Protein AF-W1YMZ4-F1 (afdb_monomer_lite)

pLDDT: mean 87.95, std 9.65, range [44.03, 97.12]

Secondary structure (DSSP, 8-state):
-------EEEEEEETTEEEEEESS--TT--TT------SS----EE-GGGTT--B-TTS-B-SSS-----SEE--SSPPPPPTT-

Structure (mmCIF, N/CA/C/O backbone):
data_AF-W1YMZ4-F1
#
_entry.id   AF-W1YMZ4-F1
#
loop_
_atom_site.group_PDB
_atom_site.id
_atom_site.type_symbol
_atom_site.label_atom_id
_atom_site.label_alt_id
_atom_site.label_comp_id
_atom_site.label_asym_id
_atom_site.label_entity_id
_atom_site.label_seq_id
_atom_site.pdbx_PDB_ins_code
_atom_site.Cartn_x
_atom_site.Cartn_y
_atom_site.Cartn_z
_atom_site.occupancy
_atom_site.B_iso_or_equiv
_atom_site.auth_seq_id
_atom_site.auth_comp_id
_atom_site.auth_asym_id
_atom_site.auth_atom_id
_atom_site.pdbx_PDB_model_num
ATOM 1 N N . ALA A 1 1 ? -13.088 -5.300 -23.004 1.00 44.03 1 ALA A N 1
ATOM 2 C CA . ALA A 1 1 ? -12.550 -6.114 -21.898 1.00 44.03 1 ALA A CA 1
ATOM 3 C C . ALA A 1 1 ? -12.435 -5.206 -20.685 1.00 44.03 1 ALA A C 1
ATOM 5 O O . ALA A 1 1 ? -11.977 -4.083 -20.857 1.00 44.03 1 ALA A O 1
ATOM 6 N N . ASN A 1 2 ? -12.903 -5.621 -19.508 1.00 51.81 2 ASN A N 1
ATOM 7 C CA . ASN A 1 2 ? -12.715 -4.827 -18.292 1.00 51.81 2 ASN A CA 1
ATOM 8 C C . ASN A 1 2 ? -11.208 -4.743 -18.021 1.00 51.81 2 ASN A C 1
ATOM 10 O O . ASN A 1 2 ? -10.586 -5.757 -17.720 1.00 51.81 2 ASN A O 1
ATOM 14 N N . HIS A 1 3 ? -10.606 -3.572 -18.227 1.00 68.06 3 HIS A N 1
ATOM 15 C CA . HIS A 1 3 ? -9.186 -3.370 -17.966 1.00 68.06 3 HIS A CA 1
ATOM 16 C C . HIS A 1 3 ? -8.996 -3.211 -16.457 1.00 68.06 3 HIS A C 1
ATOM 18 O O . HIS A 1 3 ? -9.229 -2.136 -15.909 1.00 68.06 3 HIS A O 1
ATOM 24 N N . THR A 1 4 ? -8.621 -4.294 -15.784 1.00 82.19 4 THR A N 1
ATOM 25 C CA . THR A 1 4 ? -8.230 -4.254 -14.375 1.00 82.19 4 THR A CA 1
ATOM 26 C C . THR A 1 4 ? -6.813 -3.697 -14.281 1.00 82.19 4 THR A C 1
ATOM 28 O O . THR A 1 4 ? -5.886 -4.259 -14.862 1.00 82.19 4 THR A O 1
ATOM 31 N N . LEU A 1 5 ? -6.656 -2.574 -13.582 1.00 87.62 5 LEU A N 1
ATOM 32 C CA . LEU A 1 5 ? -5.347 -2.031 -13.227 1.00 87.62 5 LEU A CA 1
ATOM 33 C C . LEU A 1 5 ? -4.798 -2.783 -12.011 1.00 87.62 5 LEU A C 1
ATOM 35 O O . LEU A 1 5 ? -5.564 -3.229 -11.155 1.00 87.62 5 LEU A O 1
ATOM 39 N N . ILE A 1 6 ? -3.478 -2.944 -11.965 1.00 89.56 6 ILE A N 1
ATOM 40 C CA . ILE A 1 6 ? -2.772 -3.561 -10.844 1.00 89.56 6 ILE A CA 1
ATOM 41 C C . ILE A 1 6 ? -1.715 -2.576 -10.374 1.00 89.56 6 ILE A C 1
ATOM 43 O O . ILE A 1 6 ? -0.815 -2.229 -11.139 1.00 89.56 6 ILE A O 1
ATOM 47 N N . ASP A 1 7 ? -1.825 -2.171 -9.116 1.00 89.25 7 ASP A N 1
ATOM 48 C CA . ASP A 1 7 ? -0.859 -1.279 -8.491 1.00 89.25 7 ASP A CA 1
ATOM 49 C C . ASP A 1 7 ? 0.451 -2.027 -8.226 1.00 89.25 7 ASP A C 1
ATOM 51 O O . ASP A 1 7 ? 0.467 -3.201 -7.822 1.00 89.25 7 ASP A O 1
ATOM 55 N N . ALA A 1 8 ? 1.565 -1.342 -8.462 1.00 91.38 8 ALA A N 1
ATOM 56 C CA . ALA A 1 8 ? 2.897 -1.896 -8.295 1.00 91.38 8 ALA A CA 1
ATOM 57 C C . ALA A 1 8 ? 3.896 -0.821 -7.873 1.00 91.38 8 ALA A C 1
ATOM 59 O O . ALA A 1 8 ? 3.800 0.335 -8.279 1.00 91.38 8 ALA A O 1
ATOM 60 N N . GLN A 1 9 ? 4.903 -1.230 -7.107 1.00 90.69 9 GLN A N 1
ATOM 61 C CA . GLN A 1 9 ? 5.997 -0.361 -6.695 1.00 90.69 9 GLN A CA 1
ATOM 62 C C . GLN A 1 9 ? 7.239 -0.611 -7.546 1.00 90.69 9 GLN A C 1
ATOM 64 O O . GLN A 1 9 ? 7.607 -1.760 -7.795 1.00 90.69 9 GLN A O 1
ATOM 69 N N . ALA A 1 10 ? 7.929 0.456 -7.949 1.00 93.38 10 ALA A N 1
ATOM 70 C CA . ALA A 1 10 ? 9.271 0.339 -8.504 1.00 93.38 10 ALA A CA 1
ATOM 71 C C . ALA A 1 10 ? 10.258 -0.065 -7.401 1.00 93.38 10 ALA A C 1
ATOM 73 O O . ALA A 1 10 ? 10.458 0.674 -6.439 1.00 93.38 10 ALA A O 1
ATOM 74 N N . VAL A 1 11 ? 10.870 -1.239 -7.549 1.00 94.88 11 VAL A N 1
ATOM 75 C CA . VAL A 1 11 ? 11.803 -1.813 -6.560 1.00 94.88 11 VAL A CA 1
ATOM 76 C C . VAL A 1 11 ? 13.257 -1.771 -7.017 1.00 94.88 11 VAL A C 1
ATOM 78 O O . VAL A 1 11 ? 14.163 -2.046 -6.235 1.00 94.88 11 VAL A O 1
ATOM 81 N N . GLY A 1 12 ? 13.510 -1.421 -8.277 1.00 96.44 12 GLY A N 1
ATOM 82 C CA . GLY A 1 12 ? 14.868 -1.307 -8.784 1.00 96.44 12 GLY A CA 1
ATOM 83 C C . GLY A 1 12 ? 14.942 -0.884 -10.240 1.00 96.44 12 GLY A C 1
ATOM 84 O O . GLY A 1 12 ? 13.966 -0.947 -10.989 1.00 96.44 12 GLY A O 1
ATOM 85 N N . PHE A 1 13 ? 16.146 -0.490 -10.637 1.00 97.00 13 PHE A N 1
ATOM 86 C CA . PHE A 1 13 ? 16.460 -0.025 -11.980 1.00 97.00 13 PHE A CA 1
ATOM 87 C C . PHE A 1 13 ? 17.753 -0.688 -12.457 1.00 97.00 13 PHE A C 1
ATOM 89 O O . PHE A 1 13 ? 18.708 -0.823 -11.692 1.00 97.00 13 PHE A O 1
ATOM 96 N N . ASN A 1 14 ? 17.793 -1.096 -13.723 1.00 97.12 14 ASN A N 1
ATOM 97 C CA . ASN A 1 14 ? 19.002 -1.553 -14.399 1.00 97.12 14 ASN A CA 1
ATOM 98 C C . ASN A 1 14 ? 19.037 -0.974 -15.813 1.00 97.12 14 ASN A C 1
ATOM 100 O O . ASN A 1 14 ? 18.381 -1.502 -16.712 1.00 97.12 14 ASN A O 1
ATOM 104 N N . ARG A 1 15 ? 19.824 0.094 -15.999 1.00 95.94 15 ARG A N 1
ATOM 105 C CA . ARG A 1 15 ? 19.868 0.872 -17.246 1.00 95.94 15 ARG A CA 1
ATOM 106 C C . ARG A 1 15 ? 18.443 1.266 -17.653 1.00 95.94 15 ARG A C 1
ATOM 108 O O . ARG A 1 15 ? 17.796 1.997 -16.913 1.00 95.94 15 ARG A O 1
ATOM 115 N N . ASP A 1 16 ? 17.947 0.710 -18.752 1.00 95.94 16 ASP A N 1
ATOM 116 C CA . ASP A 1 16 ? 16.649 1.034 -19.345 1.00 95.94 16 ASP A CA 1
ATOM 117 C C . ASP A 1 16 ? 15.510 0.119 -18.851 1.00 95.94 16 ASP A C 1
ATOM 119 O O . ASP A 1 16 ? 14.403 0.151 -19.386 1.00 95.94 16 ASP A O 1
ATOM 123 N N . ILE A 1 17 ? 15.771 -0.730 -17.848 1.00 95.31 17 ILE A N 1
ATOM 124 C CA . ILE A 1 17 ? 14.793 -1.660 -17.266 1.00 95.31 17 ILE A CA 1
ATOM 125 C C . ILE A 1 17 ? 14.405 -1.194 -15.860 1.00 95.31 17 ILE A C 1
ATOM 127 O O . ILE A 1 17 ? 15.261 -1.053 -14.986 1.00 95.31 17 ILE A O 1
ATOM 131 N N . THR A 1 18 ? 13.102 -1.046 -15.616 1.00 95.12 18 THR A N 1
ATOM 132 C CA . THR A 1 18 ? 12.525 -0.852 -14.278 1.00 95.12 18 THR A CA 1
ATOM 133 C C . THR A 1 18 ? 11.887 -2.148 -13.798 1.00 95.12 18 THR A C 1
ATOM 135 O O . THR A 1 18 ? 11.045 -2.727 -14.484 1.00 95.12 18 THR A O 1
ATOM 138 N N . TYR A 1 19 ? 12.260 -2.589 -12.601 1.00 95.31 19 TYR A N 1
ATOM 139 C CA . TYR A 1 19 ? 11.639 -3.730 -11.941 1.00 95.31 19 TYR A CA 1
ATOM 140 C C . TYR A 1 19 ? 10.482 -3.255 -11.069 1.00 95.31 19 TYR A C 1
ATOM 142 O O . TYR A 1 19 ? 10.649 -2.370 -10.227 1.00 95.31 19 TYR A O 1
ATOM 150 N N . LEU A 1 20 ? 9.318 -3.868 -11.270 1.00 94.31 20 LEU A N 1
ATOM 151 C CA . LEU A 1 20 ? 8.100 -3.582 -10.525 1.00 94.31 20 LEU A CA 1
ATOM 152 C C . LEU A 1 20 ? 7.734 -4.773 -9.639 1.00 94.31 20 LEU A C 1
ATOM 154 O O . LEU A 1 20 ? 7.823 -5.923 -10.071 1.00 94.31 20 LEU A O 1
ATOM 158 N N . MET A 1 21 ? 7.274 -4.486 -8.427 1.00 93.75 21 MET A N 1
ATOM 159 C CA . MET A 1 21 ? 6.666 -5.452 -7.522 1.00 93.75 21 MET A CA 1
ATOM 160 C C . MET A 1 21 ? 5.169 -5.142 -7.402 1.00 93.75 21 MET A C 1
ATOM 162 O O . MET A 1 21 ? 4.812 -4.116 -6.822 1.00 93.75 21 MET A O 1
ATOM 166 N N . PRO A 1 22 ? 4.284 -5.990 -7.955 1.00 92.25 22 PRO A N 1
ATOM 167 C CA . PRO A 1 22 ? 2.844 -5.851 -7.772 1.00 92.25 22 PRO A CA 1
ATOM 168 C C . PRO A 1 22 ? 2.449 -5.992 -6.300 1.00 92.25 22 PRO A C 1
ATOM 170 O O . PRO A 1 22 ? 2.954 -6.878 -5.608 1.00 92.25 22 PRO A O 1
ATOM 173 N N . PHE A 1 23 ? 1.503 -5.175 -5.836 1.00 87.81 23 PHE A N 1
ATOM 174 C CA . PHE A 1 23 ? 0.968 -5.294 -4.473 1.00 87.81 23 PHE A CA 1
ATOM 175 C C . PHE A 1 23 ? -0.059 -6.423 -4.321 1.00 87.81 23 PHE A C 1
ATOM 177 O O . PHE A 1 23 ? -0.286 -6.927 -3.222 1.00 87.81 23 PHE A O 1
ATOM 184 N N . LYS A 1 24 ? -0.689 -6.825 -5.429 1.00 86.25 24 LYS A N 1
ATOM 185 C CA . LYS A 1 24 ? -1.669 -7.916 -5.504 1.00 86.25 24 LYS A CA 1
ATOM 186 C C . LYS A 1 24 ? -1.191 -8.969 -6.496 1.00 86.25 24 LYS A C 1
ATOM 188 O O . LYS A 1 24 ? -0.304 -8.717 -7.310 1.00 86.25 24 LYS A O 1
ATOM 193 N N . GLN A 1 25 ? -1.786 -10.159 -6.438 1.00 86.81 25 GLN A N 1
ATOM 194 C CA . GLN A 1 25 ? -1.435 -11.235 -7.360 1.00 86.81 25 GLN A CA 1
ATOM 195 C C . GLN A 1 25 ? -1.616 -10.756 -8.817 1.00 86.81 25 GLN A C 1
ATOM 197 O O . GLN A 1 25 ? -2.703 -10.281 -9.155 1.00 86.81 25 GLN A O 1
ATOM 202 N N . PRO A 1 26 ? -0.591 -10.875 -9.683 1.00 86.62 26 PRO A N 1
ATOM 203 C CA . PRO A 1 26 ? -0.598 -10.311 -11.035 1.00 86.62 26 PRO A CA 1
ATOM 204 C C . PRO A 1 26 ? -1.420 -11.156 -12.026 1.00 86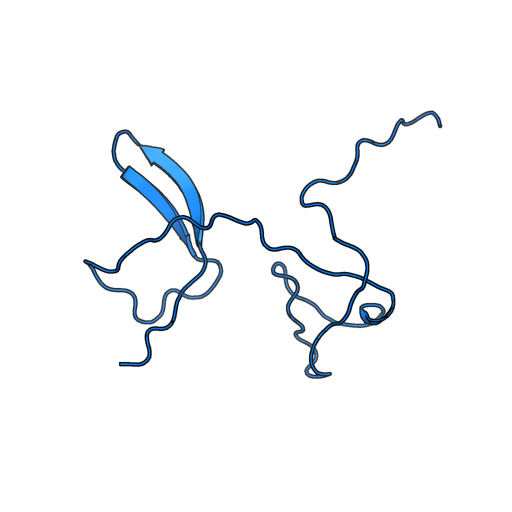.62 26 PRO A C 1
ATOM 206 O O . PRO A 1 26 ? -0.935 -11.582 -13.075 1.00 86.62 26 PRO A O 1
ATOM 209 N N . VAL A 1 27 ? -2.672 -11.458 -11.683 1.00 88.56 27 VAL A N 1
ATOM 210 C CA . VAL A 1 27 ? -3.559 -12.278 -12.513 1.00 88.56 27 VAL A CA 1
ATOM 211 C C . VAL A 1 27 ? -3.959 -11.494 -13.763 1.00 88.56 27 VAL A C 1
ATOM 213 O O . VAL A 1 27 ? -4.476 -10.386 -13.671 1.00 88.56 27 VAL A O 1
ATOM 216 N N . GLY A 1 28 ? -3.742 -12.085 -14.941 1.00 86.25 28 GLY A N 1
ATOM 217 C CA . GLY A 1 28 ? -4.138 -11.490 -16.222 1.00 86.25 28 GLY A CA 1
ATOM 218 C C . GLY A 1 28 ? -3.123 -10.523 -16.839 1.00 86.25 28 GLY A C 1
ATOM 219 O O . GLY A 1 28 ? -3.409 -9.965 -17.898 1.00 86.25 28 GLY A O 1
ATOM 220 N N . LEU A 1 29 ? -1.938 -10.345 -16.240 1.00 87.44 29 LEU A N 1
ATOM 221 C CA . LEU A 1 29 ? -0.840 -9.631 -16.897 1.00 87.44 29 LEU A CA 1
ATOM 222 C C . LEU A 1 29 ? -0.257 -10.464 -18.045 1.00 87.44 29 LEU A C 1
ATOM 224 O O . LEU A 1 29 ? -0.070 -11.674 -17.931 1.00 87.44 29 LEU A O 1
ATOM 228 N N . MET A 1 30 ? 0.058 -9.794 -19.152 1.00 89.06 30 MET A N 1
ATOM 229 C CA . MET A 1 30 ? 0.682 -10.385 -20.335 1.00 89.06 30 MET A CA 1
ATOM 230 C C . MET A 1 30 ? 1.776 -9.457 -20.863 1.00 89.06 30 MET A C 1
ATOM 232 O O . MET A 1 30 ? 1.790 -8.259 -20.568 1.00 89.06 30 MET A O 1
ATOM 236 N N . ALA A 1 31 ? 2.685 -9.997 -21.674 1.00 89.50 31 ALA A N 1
ATOM 237 C CA . ALA A 1 31 ? 3.659 -9.181 -22.389 1.00 89.50 31 ALA A CA 1
ATOM 238 C C . ALA A 1 31 ? 2.946 -8.117 -23.247 1.00 89.50 31 ALA A C 1
ATOM 240 O O . ALA A 1 31 ? 1.939 -8.402 -23.893 1.00 89.50 31 ALA A O 1
ATOM 241 N N . GLY A 1 32 ? 3.461 -6.886 -23.233 1.00 89.94 32 GLY A N 1
ATOM 242 C CA . GLY A 1 32 ? 2.829 -5.741 -23.897 1.00 89.94 32 GLY A CA 1
ATOM 243 C C . GLY A 1 32 ? 1.770 -5.013 -23.058 1.00 89.94 32 GLY A C 1
ATOM 244 O O . GLY A 1 32 ? 1.215 -4.020 -23.529 1.00 89.94 32 GLY A O 1
ATOM 245 N N . ALA A 1 33 ? 1.500 -5.453 -21.821 1.00 90.31 33 ALA A N 1
ATOM 246 C CA . ALA A 1 33 ? 0.715 -4.667 -20.873 1.00 90.31 33 ALA A CA 1
ATOM 247 C C . ALA A 1 33 ? 1.346 -3.280 -20.667 1.00 90.31 33 ALA A C 1
ATOM 249 O O . ALA A 1 33 ? 2.566 -3.137 -20.569 1.00 90.31 33 ALA A O 1
ATOM 250 N N . ARG A 1 34 ? 0.502 -2.246 -20.620 1.00 91.75 34 ARG A N 1
ATOM 251 C CA . ARG A 1 34 ? 0.954 -0.864 -20.440 1.00 91.75 34 ARG A CA 1
ATOM 252 C C . ARG A 1 34 ? 1.200 -0.575 -18.967 1.00 91.75 34 ARG A C 1
ATOM 254 O O . ARG A 1 34 ? 0.388 -0.943 -18.125 1.00 91.75 34 ARG A O 1
ATOM 261 N N . VAL A 1 35 ? 2.287 0.138 -18.701 1.00 91.94 35 VAL A N 1
ATOM 262 C CA . VAL A 1 35 ? 2.624 0.674 -17.383 1.00 91.94 35 VAL A CA 1
ATOM 263 C C . VAL A 1 35 ? 2.383 2.174 -17.418 1.00 91.94 35 VAL A C 1
ATOM 265 O O . VAL A 1 35 ? 2.808 2.849 -18.356 1.00 91.94 35 VAL A O 1
ATOM 268 N N . PHE A 1 36 ? 1.699 2.683 -16.402 1.00 91.75 36 PHE A N 1
ATOM 269 C CA . PHE A 1 36 ? 1.454 4.106 -16.224 1.00 91.75 36 PHE A CA 1
ATOM 270 C C . PHE A 1 36 ? 2.130 4.539 -14.921 1.00 91.75 36 PHE A C 1
ATOM 272 O O . PHE A 1 36 ? 1.912 3.876 -13.907 1.00 91.75 36 PHE A O 1
ATOM 279 N N . PRO A 1 37 ? 2.968 5.590 -14.925 1.00 88.56 37 PRO A N 1
ATOM 280 C CA . PRO A 1 37 ? 3.474 6.152 -13.682 1.00 88.56 37 PRO A CA 1
ATOM 281 C C . PRO A 1 37 ? 2.308 6.750 -12.888 1.00 88.56 37 PRO A C 1
ATOM 283 O O . PRO A 1 37 ? 1.471 7.461 -13.444 1.00 88.56 37 PRO A O 1
ATOM 286 N N . GLU A 1 38 ? 2.249 6.448 -11.595 1.00 85.50 38 GLU A N 1
ATOM 287 C CA . GLU A 1 38 ? 1.252 7.016 -10.691 1.00 85.50 38 GLU A CA 1
ATOM 288 C C . GLU A 1 38 ? 1.772 8.351 -10.137 1.00 85.50 38 GLU A C 1
ATOM 290 O O . GLU A 1 38 ? 2.863 8.413 -9.573 1.00 85.50 38 GLU A O 1
ATOM 295 N N . GLU A 1 39 ? 1.017 9.438 -10.325 1.00 73.88 39 GLU A 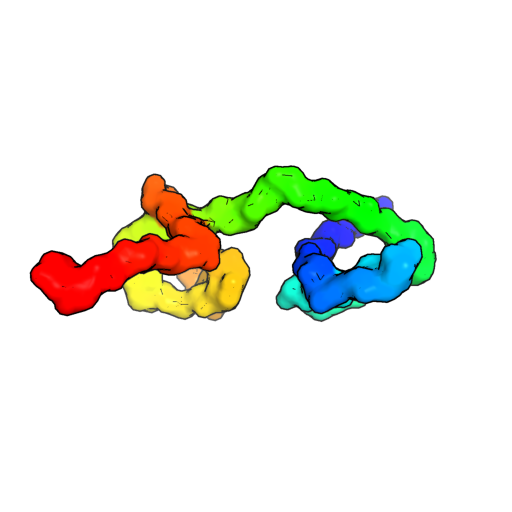N 1
ATOM 296 C CA . GLU A 1 39 ? 1.447 10.786 -9.910 1.00 73.88 39 GLU A CA 1
ATOM 297 C C . GLU A 1 39 ? 1.246 11.065 -8.414 1.00 73.88 39 GLU A C 1
ATOM 299 O O . GLU A 1 39 ? 1.825 12.012 -7.880 1.00 73.88 39 GLU A O 1
ATOM 304 N N . LYS A 1 40 ? 0.417 10.272 -7.727 1.00 67.06 40 LYS A N 1
ATOM 305 C CA . LYS A 1 40 ? 0.091 10.468 -6.312 1.00 67.06 40 LYS A CA 1
ATOM 306 C C . LYS A 1 40 ? 0.428 9.221 -5.515 1.00 67.06 40 LYS A C 1
ATOM 308 O O . LYS A 1 40 ? 0.079 8.117 -5.910 1.00 67.06 40 LYS A O 1
ATOM 313 N N . ALA A 1 41 ? 1.077 9.415 -4.370 1.00 64.38 41 ALA A N 1
ATOM 314 C CA . ALA A 1 41 ? 1.131 8.374 -3.359 1.00 64.38 41 ALA A CA 1
ATOM 315 C C . ALA A 1 41 ? -0.300 8.040 -2.912 1.00 64.38 41 ALA A C 1
ATOM 317 O O . ALA A 1 41 ? -1.180 8.903 -2.925 1.00 64.38 41 ALA A O 1
ATOM 318 N N . HIS A 1 42 ? -0.534 6.788 -2.528 1.00 67.94 42 HIS A N 1
ATOM 319 C CA . HIS A 1 42 ? 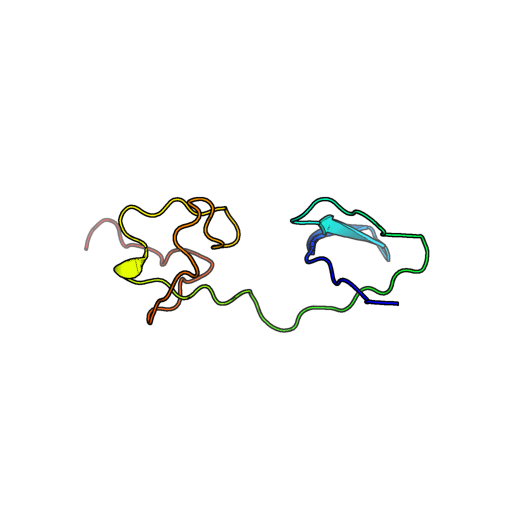-1.804 6.386 -1.941 1.00 67.94 42 HIS A CA 1
ATOM 320 C C . HIS A 1 42 ? -2.022 7.142 -0.622 1.00 67.94 42 HIS A C 1
ATOM 322 O O . HIS A 1 42 ? -1.435 6.810 0.408 1.00 67.94 42 HIS A O 1
ATOM 328 N N . ASP A 1 43 ? -2.872 8.166 -0.672 1.00 80.31 43 ASP A N 1
ATOM 329 C CA . ASP A 1 43 ? -3.299 8.927 0.495 1.00 80.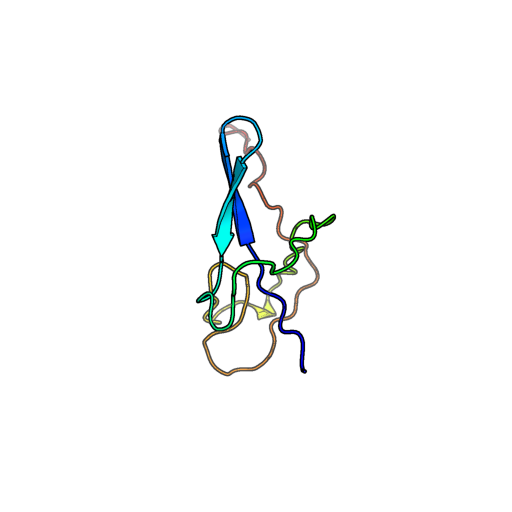31 43 ASP A CA 1
ATOM 330 C C . ASP A 1 43 ? -4.262 8.063 1.321 1.00 80.31 43 ASP A C 1
ATOM 332 O O . ASP A 1 43 ? -5.447 7.920 1.002 1.00 80.31 43 ASP A O 1
ATOM 336 N N . ILE A 1 44 ? -3.747 7.446 2.385 1.00 88.44 44 ILE A N 1
ATOM 337 C CA . ILE A 1 44 ? -4.562 6.673 3.323 1.00 88.44 44 ILE A CA 1
ATOM 338 C C . ILE A 1 44 ? -5.157 7.637 4.348 1.00 88.44 44 ILE A C 1
ATOM 340 O O . ILE A 1 44 ? -4.432 8.287 5.099 1.00 88.44 44 ILE A O 1
ATOM 344 N N . LEU A 1 45 ? -6.489 7.700 4.401 1.00 91.12 45 LEU A N 1
ATOM 345 C CA . LEU A 1 45 ? -7.208 8.455 5.423 1.00 91.12 45 LEU A CA 1
ATOM 346 C C . LEU A 1 45 ? -7.502 7.567 6.633 1.00 91.12 45 LEU A C 1
ATOM 348 O O . LEU A 1 45 ? -8.251 6.589 6.541 1.00 91.12 45 LEU A O 1
ATOM 352 N N . ILE A 1 46 ? -6.944 7.945 7.776 1.00 93.00 46 ILE A N 1
ATOM 353 C CA . ILE A 1 46 ? -7.108 7.276 9.062 1.00 93.00 46 ILE A CA 1
ATOM 354 C C . ILE A 1 46 ? -8.003 8.091 10.004 1.00 93.00 46 ILE A C 1
ATOM 356 O O . ILE A 1 46 ? -8.320 9.260 9.771 1.00 93.00 46 ILE A O 1
ATOM 360 N N . GLY A 1 47 ? -8.476 7.435 11.058 1.00 94.00 47 GLY A N 1
ATOM 361 C CA . GLY A 1 47 ? -9.276 8.047 12.114 1.00 94.00 47 GLY A CA 1
ATOM 362 C C . GLY A 1 47 ? -9.786 6.995 13.093 1.00 94.00 47 GLY A C 1
ATOM 363 O O . GLY A 1 47 ? -9.557 5.798 12.906 1.00 94.00 47 GLY A O 1
ATOM 364 N N . GLU A 1 48 ? -10.535 7.418 14.111 1.00 95.12 48 GLU A N 1
ATOM 365 C CA . GLU A 1 48 ? -11.022 6.519 15.172 1.00 95.12 48 GLU A CA 1
ATOM 366 C C . GLU A 1 48 ? -11.856 5.336 14.654 1.00 95.12 48 GLU A C 1
ATOM 368 O O . GLU A 1 48 ? -11.887 4.280 15.282 1.00 95.12 48 GLU A O 1
ATOM 373 N N . SER A 1 49 ? -12.472 5.457 13.470 1.00 92.31 49 SER A N 1
ATOM 374 C CA . SER A 1 49 ? -13.253 4.373 12.851 1.00 92.31 49 SER A CA 1
ATOM 375 C C . SER A 1 49 ? -12.434 3.115 12.515 1.00 92.31 49 SER A C 1
ATOM 377 O O . SER A 1 49 ? -13.004 2.048 12.268 1.00 92.31 49 SER A O 1
ATOM 379 N N . TRP A 1 50 ? -11.102 3.227 12.516 1.00 94.81 50 TRP A N 1
ATOM 380 C CA . TRP A 1 50 ? -10.177 2.113 12.323 1.00 94.81 50 TRP A CA 1
ATOM 381 C C . TRP A 1 50 ? -9.965 1.290 13.603 1.00 94.81 50 TRP A C 1
ATOM 383 O O . TRP A 1 50 ? -9.498 0.152 13.524 1.00 94.81 50 TRP A O 1
ATOM 393 N N . LEU A 1 51 ? -10.298 1.824 14.783 1.00 94.62 51 LEU A N 1
ATOM 394 C CA . LEU A 1 51 ? -10.036 1.151 16.053 1.00 94.62 51 LEU A CA 1
ATOM 395 C C . LEU A 1 51 ? -10.819 -0.169 16.147 1.00 94.62 51 LEU A C 1
ATOM 397 O O . LEU A 1 51 ? -12.036 -0.217 15.973 1.00 94.62 51 LEU A O 1
ATOM 401 N N . GLY A 1 52 ? -10.105 -1.266 16.412 1.00 95.06 52 GLY A N 1
ATOM 402 C CA . GLY A 1 52 ? -10.688 -2.612 16.474 1.00 95.06 52 GLY A CA 1
ATOM 403 C C . GLY A 1 52 ? -11.046 -3.224 15.111 1.00 95.06 52 GLY A C 1
ATOM 404 O O . GLY A 1 52 ? -11.720 -4.260 15.064 1.00 95.06 52 GLY A O 1
ATOM 405 N N . ARG A 1 53 ? -10.621 -2.602 14.003 1.00 96.12 53 ARG A N 1
ATOM 406 C CA . ARG A 1 53 ? -10.709 -3.167 12.650 1.00 96.12 53 ARG A CA 1
ATOM 407 C C . ARG A 1 53 ? -9.477 -4.018 12.338 1.00 96.12 53 ARG A C 1
ATOM 409 O O . ARG A 1 53 ? -8.404 -3.805 12.899 1.00 96.12 53 ARG A O 1
ATOM 416 N N . VAL A 1 54 ? -9.626 -4.960 11.407 1.00 96.19 54 VAL A N 1
ATOM 417 C CA . VAL A 1 54 ? -8.491 -5.681 10.803 1.00 96.19 54 VAL A CA 1
ATOM 418 C C . VAL A 1 54 ? -8.252 -5.116 9.410 1.00 96.19 54 VAL A C 1
ATOM 420 O O . VAL A 1 54 ? -9.167 -5.099 8.585 1.00 96.19 54 VAL A O 1
ATOM 423 N N . VAL A 1 55 ? -7.031 -4.650 9.155 1.00 93.88 55 VAL A N 1
ATOM 424 C CA . VAL A 1 55 ? -6.646 -3.932 7.933 1.00 93.88 55 VAL A CA 1
ATOM 425 C C . VAL A 1 55 ? -5.341 -4.484 7.359 1.00 93.88 55 VAL A C 1
ATOM 427 O O . VAL A 1 55 ? -4.492 -4.967 8.109 1.00 93.88 55 VAL A O 1
ATOM 430 N N . ASN A 1 56 ? -5.195 -4.465 6.033 1.00 89.50 56 ASN A N 1
ATOM 431 C CA . ASN A 1 56 ? -3.978 -4.914 5.348 1.00 89.50 56 ASN A CA 1
ATOM 432 C C . ASN A 1 56 ? -2.945 -3.778 5.187 1.00 89.50 56 ASN A C 1
ATOM 434 O O . ASN A 1 56 ? -3.198 -2.628 5.541 1.00 89.50 56 ASN A O 1
ATOM 438 N N . GLY A 1 57 ? -1.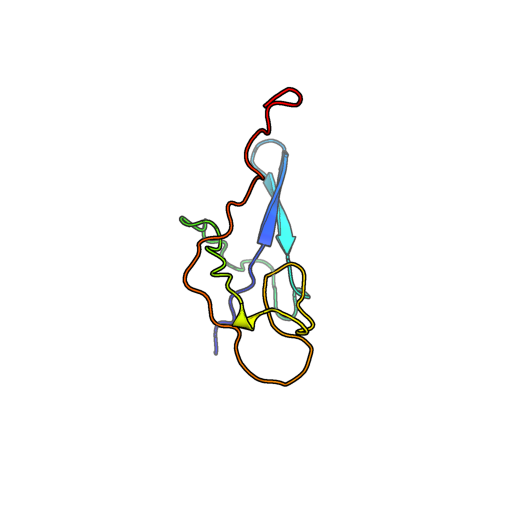780 -4.096 4.611 1.00 84.62 57 GLY A N 1
ATOM 439 C CA . GLY A 1 57 ? -0.698 -3.127 4.380 1.00 84.62 57 GLY A CA 1
ATOM 440 C C . GLY A 1 57 ? -0.992 -2.035 3.341 1.00 84.62 57 GLY A C 1
ATOM 441 O O . GLY A 1 57 ? -0.199 -1.111 3.217 1.00 84.62 57 GLY A O 1
ATOM 442 N N . LEU A 1 58 ? -2.112 -2.123 2.615 1.00 85.06 58 LEU A N 1
ATOM 443 C CA . LEU A 1 58 ? -2.583 -1.101 1.670 1.00 85.06 58 LEU A CA 1
ATOM 444 C C . LEU A 1 58 ? -3.686 -0.214 2.273 1.00 85.06 58 LEU A C 1
ATOM 446 O O . LEU A 1 58 ? -4.231 0.643 1.585 1.00 85.06 58 LEU A O 1
ATOM 450 N N . GLY A 1 59 ? -4.051 -0.430 3.542 1.00 87.44 59 GLY A N 1
ATOM 451 C CA . GLY A 1 59 ? -5.143 0.298 4.188 1.00 87.44 59 GLY A CA 1
ATOM 452 C C . GLY A 1 59 ? -6.540 -0.178 3.776 1.00 87.44 59 GLY A C 1
ATOM 453 O O . GLY A 1 59 ? -7.500 0.579 3.895 1.00 87.44 59 GLY A O 1
ATOM 454 N N . GLU A 1 60 ? -6.686 -1.416 3.296 1.00 89.31 60 GLU A N 1
ATOM 455 C CA . GLU A 1 60 ? -7.984 -2.025 2.978 1.00 89.31 60 GLU A CA 1
ATOM 456 C C . GLU A 1 60 ? -8.480 -2.894 4.149 1.00 89.31 60 GLU A C 1
ATOM 458 O O . GLU A 1 60 ? -7.700 -3.583 4.811 1.00 89.31 60 GLU A O 1
ATOM 463 N N . ALA A 1 61 ? -9.793 -2.901 4.399 1.00 93.94 61 ALA A N 1
ATOM 464 C CA . ALA A 1 61 ? -10.396 -3.721 5.451 1.00 93.94 61 ALA A CA 1
ATOM 465 C C . ALA A 1 61 ? -10.418 -5.214 5.091 1.00 93.94 61 ALA A C 1
ATOM 467 O O . ALA A 1 61 ? -10.844 -5.589 3.999 1.00 93.94 61 ALA A O 1
ATOM 468 N N . LEU A 1 62 ? -10.056 -6.067 6.053 1.00 94.94 62 LEU A N 1
ATOM 469 C CA . LEU A 1 62 ? -10.086 -7.533 5.938 1.00 94.94 62 LEU A CA 1
ATOM 470 C C . LEU A 1 62 ? -11.144 -8.203 6.830 1.00 94.94 62 LEU A C 1
ATOM 472 O O . LEU A 1 62 ? -11.302 -9.419 6.796 1.00 94.94 62 LEU A O 1
ATOM 476 N N . ASP A 1 63 ? -11.873 -7.435 7.635 1.00 95.94 63 ASP A N 1
ATOM 477 C CA . ASP A 1 63 ? -12.811 -7.956 8.640 1.00 95.94 63 ASP A CA 1
ATOM 478 C C . ASP A 1 63 ? -14.273 -8.060 8.177 1.00 95.94 63 ASP A C 1
ATOM 480 O O . ASP A 1 63 ? -15.149 -8.395 8.972 1.00 95.94 63 ASP A O 1
ATOM 484 N N . GLY A 1 64 ? -14.563 -7.740 6.913 1.00 94.75 64 GLY A N 1
ATOM 485 C CA . GLY A 1 64 ? -15.918 -7.799 6.357 1.00 94.75 64 GLY A CA 1
ATOM 486 C C . GLY A 1 64 ? -16.893 -6.742 6.897 1.00 94.75 64 GLY A C 1
ATOM 487 O O . GLY A 1 64 ? -18.066 -6.767 6.533 1.00 94.75 64 GLY A O 1
ATOM 488 N N . LYS A 1 65 ? -16.445 -5.778 7.715 1.00 93.38 65 LYS A N 1
ATOM 489 C CA . LYS A 1 65 ? -17.304 -4.740 8.327 1.00 93.38 65 LYS A CA 1
ATOM 490 C C . LYS A 1 65 ? -17.522 -3.502 7.436 1.00 93.38 65 LYS A C 1
ATOM 492 O O . LYS A 1 65 ? -17.924 -2.449 7.921 1.00 93.38 65 LYS A O 1
ATOM 497 N N . GLY A 1 66 ? -17.245 -3.610 6.136 1.00 90.44 66 GLY A N 1
ATOM 498 C CA . GLY A 1 66 ? -17.378 -2.517 5.166 1.00 90.44 66 GLY A CA 1
ATOM 499 C C . GLY A 1 66 ? -16.159 -1.589 5.088 1.00 90.44 66 GLY A C 1
ATOM 500 O O . GLY A 1 66 ? -15.090 -1.883 5.626 1.00 90.44 66 GLY A O 1
ATOM 501 N N . ARG A 1 67 ? -16.313 -0.467 4.3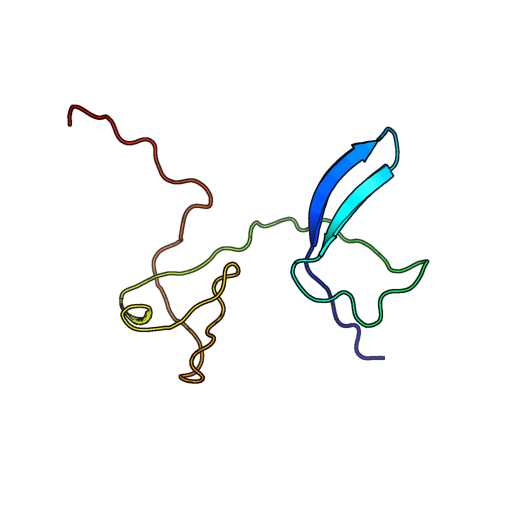75 1.00 89.44 67 ARG A N 1
ATOM 502 C CA . ARG A 1 67 ? -15.226 0.479 4.065 1.00 89.44 67 ARG A CA 1
ATOM 503 C C . ARG A 1 67 ? -14.707 1.196 5.322 1.00 89.44 67 ARG A C 1
ATOM 505 O O . ARG A 1 67 ? -15.460 1.440 6.263 1.00 89.44 67 ARG A O 1
ATOM 512 N N . LEU A 1 68 ? -13.415 1.516 5.329 1.00 91.31 68 LEU A N 1
ATOM 513 C CA . LEU A 1 68 ? -12.775 2.342 6.355 1.00 91.31 68 LEU A CA 1
ATOM 514 C C . LEU A 1 68 ? -12.978 3.823 6.033 1.00 91.31 68 LEU A C 1
ATOM 516 O O . LEU A 1 68 ? -12.918 4.212 4.867 1.00 91.31 68 LEU A O 1
ATOM 520 N N . ASN A 1 69 ? -13.192 4.634 7.066 1.00 90.06 69 ASN A N 1
ATOM 521 C CA . ASN A 1 69 ? -13.310 6.083 6.943 1.00 90.06 69 ASN A CA 1
ATOM 522 C C . ASN A 1 69 ? -12.238 6.768 7.796 1.00 90.06 69 ASN A C 1
ATOM 524 O O . ASN A 1 69 ? -11.755 6.214 8.785 1.00 90.06 69 ASN A O 1
ATOM 528 N N . GLY A 1 70 ? -11.891 7.994 7.439 1.00 91.94 70 GLY A N 1
ATOM 529 C CA . GLY A 1 70 ? -10.885 8.766 8.144 1.00 91.94 70 GLY A CA 1
ATOM 530 C C . GLY A 1 70 ? -10.886 10.203 7.664 1.00 91.94 70 GLY A C 1
ATOM 531 O O . GLY A 1 70 ? -11.329 10.479 6.550 1.00 91.94 70 GLY A O 1
ATOM 532 N N . ASN A 1 71 ? -10.402 11.092 8.521 1.00 93.06 71 ASN A N 1
ATOM 533 C CA . ASN A 1 71 ? -10.258 12.514 8.213 1.00 93.06 71 ASN A CA 1
ATOM 534 C C . ASN A 1 71 ? -8.788 12.946 8.242 1.00 93.06 71 ASN A C 1
ATOM 536 O O . ASN A 1 71 ? -8.463 14.008 7.719 1.00 93.06 71 ASN A O 1
ATOM 540 N N . ASP A 1 72 ? -7.915 12.118 8.818 1.00 92.19 72 ASP A N 1
ATOM 541 C CA . ASP A 1 72 ? -6.504 12.424 8.989 1.00 92.19 72 ASP A CA 1
ATOM 542 C C . ASP A 1 72 ? -5.694 11.697 7.922 1.00 92.19 72 ASP A C 1
ATOM 544 O O . ASP A 1 72 ? -5.845 10.493 7.718 1.00 92.19 72 ASP A O 1
ATOM 548 N N . LEU A 1 73 ? -4.817 12.420 7.232 1.00 90.44 73 LEU A N 1
ATOM 549 C CA . LEU A 1 73 ? -3.900 11.814 6.276 1.00 90.44 73 LEU A CA 1
ATOM 550 C C . LEU A 1 73 ? -2.792 11.069 7.028 1.00 90.44 73 LEU A C 1
ATOM 552 O O . LEU A 1 73 ? -2.093 11.668 7.846 1.00 90.44 73 LEU A O 1
ATOM 556 N N . LEU A 1 74 ? -2.601 9.785 6.726 1.00 88.94 74 LEU A N 1
ATOM 557 C CA . LEU A 1 74 ? -1.458 9.020 7.213 1.00 88.94 74 LEU A CA 1
ATOM 558 C C . LEU A 1 74 ? -0.212 9.401 6.399 1.00 88.94 74 LEU A C 1
ATOM 560 O O . LEU A 1 74 ? -0.157 9.094 5.205 1.00 88.94 74 LEU A O 1
ATOM 564 N N . PRO A 1 75 ? 0.804 10.044 7.003 1.00 86.06 75 PRO A N 1
ATOM 565 C CA . PRO A 1 75 ? 2.038 10.323 6.292 1.00 86.06 75 PRO A CA 1
ATOM 566 C C . PRO A 1 75 ? 2.761 9.010 5.933 1.00 86.06 75 PRO A C 1
ATOM 568 O O . PRO A 1 75 ? 2.808 8.088 6.751 1.00 86.06 75 PRO A O 1
ATOM 571 N N . PRO A 1 76 ? 3.373 8.921 4.739 1.00 79.94 76 PRO A N 1
ATOM 572 C CA . PRO A 1 76 ? 4.051 7.706 4.278 1.00 79.94 76 PRO A CA 1
ATOM 573 C C . PRO A 1 76 ? 5.311 7.379 5.089 1.00 79.94 76 PRO A C 1
ATOM 575 O O . PRO A 1 76 ? 5.757 6.235 5.124 1.00 79.94 76 PRO A O 1
ATOM 578 N N . LEU A 1 77 ? 5.891 8.387 5.741 1.00 83.75 77 LEU A N 1
ATOM 579 C CA . LEU A 1 77 ? 6.999 8.249 6.673 1.00 83.75 77 LEU A CA 1
ATOM 580 C C . LEU A 1 77 ? 6.581 8.857 8.013 1.00 83.75 77 LEU A C 1
ATOM 582 O O . LEU A 1 77 ? 6.009 9.952 8.022 1.00 83.75 77 LEU A O 1
ATOM 586 N N . PRO A 1 78 ? 6.868 8.190 9.143 1.00 84.62 78 PRO A N 1
ATOM 587 C CA . PRO A 1 78 ? 6.600 8.771 10.446 1.00 84.62 78 PRO A CA 1
ATOM 588 C C . PRO A 1 78 ? 7.420 10.059 10.619 1.00 84.62 78 PRO A C 1
ATOM 590 O O . PRO A 1 78 ? 8.567 10.125 10.159 1.00 84.62 78 PRO A O 1
ATOM 593 N N . PRO A 1 79 ? 6.865 11.085 11.283 1.00 85.44 79 PRO A N 1
ATOM 594 C CA . PRO A 1 79 ? 7.620 12.291 11.580 1.00 85.44 79 PRO A CA 1
ATOM 595 C C . PRO A 1 79 ? 8.805 11.955 12.491 1.00 85.44 79 PRO A C 1
ATOM 597 O O . PRO A 1 79 ? 8.724 11.078 13.354 1.00 85.44 79 PRO A O 1
ATOM 600 N N . SER A 1 80 ? 9.912 12.678 12.326 1.00 89.44 80 SER A N 1
ATOM 601 C CA . SER A 1 80 ? 11.031 12.589 13.261 1.00 89.44 80 SER A CA 1
ATOM 602 C C . SER A 1 80 ? 10.582 13.058 14.645 1.00 89.44 80 SER A C 1
ATOM 604 O O . SER A 1 80 ? 10.142 14.199 14.790 1.00 89.44 80 SER A O 1
ATOM 606 N N . VAL A 1 81 ? 10.727 12.206 15.658 1.00 89.56 81 VAL A N 1
ATOM 607 C CA . VAL A 1 81 ? 10.459 12.561 17.056 1.00 89.56 81 VAL A CA 1
ATOM 608 C C . VAL A 1 81 ? 11.779 12.939 17.719 1.00 89.56 81 VAL A C 1
ATOM 610 O O . VAL A 1 81 ? 12.751 12.186 17.643 1.00 89.56 81 VAL A O 1
ATOM 613 N N . ASN A 1 82 ? 11.828 14.109 18.354 1.00 90.44 82 ASN A N 1
ATOM 614 C CA . ASN A 1 82 ? 12.973 14.483 19.174 1.00 90.44 82 ASN A CA 1
ATOM 615 C C . ASN A 1 82 ? 12.918 13.676 20.485 1.00 90.44 82 ASN A C 1
ATOM 617 O O . ASN A 1 82 ? 11.926 13.767 21.199 1.00 90.44 82 ASN A O 1
ATOM 621 N N . PRO A 1 83 ? 13.958 12.896 20.827 1.00 86.75 83 PRO A N 1
ATOM 622 C CA . PRO A 1 83 ? 13.931 12.013 21.993 1.00 86.75 83 PRO A CA 1
ATOM 623 C C . PRO A 1 83 ? 13.895 12.732 23.355 1.00 86.75 83 PRO A C 1
ATOM 625 O O . PRO A 1 83 ? 13.724 12.060 24.369 1.00 86.75 83 PRO A O 1
ATOM 628 N N . LEU A 1 84 ? 14.097 14.056 23.410 1.00 87.50 84 LEU A N 1
ATOM 629 C CA . LEU A 1 84 ? 14.166 14.842 24.654 1.00 87.50 84 LEU A CA 1
ATOM 630 C C . LEU A 1 84 ? 13.049 15.889 24.802 1.00 87.50 84 LEU A C 1
ATOM 632 O O . LEU A 1 84 ? 13.133 16.738 25.691 1.00 87.50 84 LEU A O 1
ATOM 636 N N . THR A 1 85 ? 12.028 15.854 23.947 1.00 58.00 85 THR A N 1
ATOM 637 C CA . THR A 1 85 ? 10.837 16.716 24.049 1.00 58.00 85 THR A CA 1
ATOM 638 C C . THR A 1 85 ? 9.573 15.904 23.888 1.00 58.00 85 THR A C 1
ATOM 640 O O . THR A 1 85 ? 9.521 15.154 22.889 1.00 58.00 85 THR A O 1
#

Foldseek 3Di:
DPDDDWDWDFPDDDPVDTDTDTPDDPPPDDPPDDDDDDPDDLFAADDPQCPPFDADPSRAGPRPPDGGDHDDTDDPDDDDDDPPD

Organism: NCBI:txid408170

Sequence (85 aa):
ANHTLIDAQAVGFNRDITYLMPFKQPVGLMAGARVFPEEKAHDILIGESWLGRVVNGLGEALDGKGRLNGNDLLPPLPPSVNPLT

Radius of gyration: 17.19 Å; chains: 1; bounding box: 37×29×49 Å